Protein AF-A0A934QLQ5-F1 (afdb_monomer_lite)

Structure (mmCIF, N/CA/C/O backbone):
data_AF-A0A934QLQ5-F1
#
_entry.id   AF-A0A934QLQ5-F1
#
loop_
_atom_site.group_PDB
_atom_site.id
_atom_site.type_symbol
_atom_site.label_atom_id
_atom_site.label_alt_id
_atom_site.label_comp_id
_atom_site.label_asym_id
_atom_site.label_entity_id
_atom_site.label_seq_id
_atom_site.pdbx_PDB_ins_code
_atom_site.Cartn_x
_atom_site.Cartn_y
_atom_site.Cartn_z
_atom_site.occupancy
_atom_site.B_iso_or_equiv
_atom_site.auth_seq_id
_atom_site.auth_comp_id
_atom_site.auth_asym_id
_atom_site.auth_atom_id
_atom_site.pdbx_PDB_model_num
ATOM 1 N N . MET A 1 1 ? -26.411 13.928 -5.331 1.00 53.25 1 MET A N 1
ATOM 2 C CA . MET A 1 1 ? -26.723 13.367 -3.994 1.00 53.25 1 MET A CA 1
ATOM 3 C C . MET A 1 1 ? -26.933 11.854 -4.027 1.00 53.25 1 MET A C 1
ATOM 5 O O . MET A 1 1 ? -26.677 11.226 -3.012 1.00 53.25 1 MET A O 1
ATOM 9 N N . GLU A 1 2 ? -27.321 11.273 -5.168 1.00 56.09 2 GLU A N 1
ATOM 10 C CA . GLU A 1 2 ? -27.508 9.820 -5.348 1.00 56.09 2 GLU A CA 1
ATOM 11 C C . GLU A 1 2 ? -26.183 9.031 -5.354 1.00 56.09 2 GLU A C 1
ATOM 13 O O . GLU A 1 2 ? -25.994 8.157 -4.521 1.00 56.09 2 GLU A O 1
ATOM 18 N N . SER A 1 3 ? -25.191 9.464 -6.140 1.00 55.72 3 SER A N 1
ATOM 19 C CA . SER A 1 3 ? -23.868 8.807 -6.230 1.00 55.72 3 SER A CA 1
ATOM 20 C C . SER A 1 3 ? -23.098 8.711 -4.897 1.00 55.72 3 SER A C 1
ATOM 22 O O . SER A 1 3 ? -22.370 7.756 -4.661 1.00 55.72 3 SER A O 1
ATOM 24 N N . VAL A 1 4 ? -23.304 9.653 -3.971 1.00 57.94 4 VAL A N 1
ATOM 25 C CA . VAL A 1 4 ? -22.665 9.628 -2.639 1.00 57.94 4 VAL A CA 1
ATOM 26 C C . VAL A 1 4 ? -23.333 8.613 -1.694 1.00 57.94 4 VAL A C 1
ATOM 28 O O . VAL A 1 4 ? -22.727 8.192 -0.704 1.00 57.94 4 VAL A O 1
ATOM 31 N N . LYS A 1 5 ? -24.586 8.237 -1.978 1.00 57.38 5 LYS A N 1
ATOM 32 C CA . LYS A 1 5 ? -25.332 7.201 -1.257 1.00 57.38 5 LYS A CA 1
ATOM 33 C C . LYS A 1 5 ? -24.843 5.811 -1.666 1.00 57.38 5 LYS A C 1
ATOM 35 O O . LYS A 1 5 ? -24.649 4.980 -0.786 1.00 57.38 5 LYS A O 1
ATOM 40 N N . ASP A 1 6 ? -24.534 5.616 -2.946 1.00 64.31 6 ASP A N 1
ATOM 41 C CA . ASP A 1 6 ? -24.035 4.339 -3.473 1.00 64.31 6 ASP A CA 1
ATOM 42 C C . ASP A 1 6 ? -22.633 3.994 -2.946 1.00 64.31 6 ASP A C 1
ATOM 44 O O . ASP A 1 6 ? -22.397 2.869 -2.504 1.00 64.31 6 ASP A O 1
ATOM 48 N N . SER A 1 7 ? -21.713 4.965 -2.869 1.00 62.81 7 SER A N 1
ATOM 49 C CA . SER A 1 7 ? -20.370 4.716 -2.314 1.00 62.81 7 SER A CA 1
ATOM 50 C C . SER A 1 7 ? -20.385 4.411 -0.809 1.00 62.81 7 SER A C 1
ATOM 52 O O . SER A 1 7 ? -19.513 3.697 -0.318 1.00 62.81 7 SER A O 1
ATOM 54 N N . ARG A 1 8 ? -21.366 4.936 -0.056 1.00 64.25 8 ARG A N 1
ATOM 55 C CA . ARG A 1 8 ? -21.564 4.584 1.365 1.00 64.25 8 ARG A CA 1
ATOM 56 C C . ARG A 1 8 ? -22.219 3.214 1.525 1.00 64.25 8 ARG A C 1
ATOM 58 O O . ARG A 1 8 ? -21.796 2.445 2.383 1.00 64.25 8 ARG A O 1
ATOM 65 N N . ALA A 1 9 ? -23.170 2.888 0.648 1.00 67.44 9 ALA A N 1
ATOM 66 C CA . ALA A 1 9 ? -23.849 1.599 0.641 1.00 67.44 9 ALA A CA 1
ATOM 67 C C . ALA A 1 9 ? -22.872 0.424 0.490 1.00 67.44 9 ALA A C 1
ATOM 69 O O . ALA A 1 9 ? -23.097 -0.619 1.086 1.00 67.44 9 ALA A O 1
ATOM 70 N N . ALA A 1 10 ? -21.759 0.589 -0.232 1.00 72.88 10 ALA A N 1
ATOM 71 C CA . ALA A 1 10 ? -20.756 -0.468 -0.375 1.00 72.88 10 ALA A CA 1
ATOM 72 C C . ALA A 1 10 ? -20.091 -0.869 0.959 1.00 72.88 10 ALA A C 1
ATOM 74 O O . ALA A 1 10 ? -19.896 -2.057 1.216 1.00 72.88 10 ALA A O 1
ATOM 75 N N . GLY A 1 11 ? -19.753 0.106 1.811 1.00 76.12 11 GLY A N 1
ATOM 76 C CA . GLY A 1 11 ? -19.180 -0.162 3.134 1.00 76.12 11 GLY A CA 1
ATOM 77 C C . GLY A 1 11 ? -20.212 -0.764 4.083 1.00 76.12 11 GLY A C 1
ATOM 78 O O . GLY A 1 11 ? -19.934 -1.755 4.757 1.00 76.12 11 GLY A O 1
ATOM 79 N N . ASP A 1 12 ? -21.424 -0.210 4.068 1.00 83.44 12 ASP A N 1
ATOM 80 C CA . ASP A 1 12 ? -22.523 -0.659 4.922 1.00 83.44 12 ASP A CA 1
ATOM 81 C C . ASP A 1 12 ? -23.022 -2.061 4.532 1.00 83.44 12 ASP A C 1
ATOM 83 O O . ASP A 1 12 ? -23.341 -2.855 5.412 1.00 83.44 12 ASP A O 1
ATOM 87 N N . ALA A 1 13 ? -22.991 -2.426 3.245 1.00 86.00 13 ALA A N 1
ATOM 88 C CA . ALA A 1 13 ? -23.446 -3.726 2.745 1.00 86.00 13 ALA A CA 1
ATOM 89 C C . ALA A 1 13 ? -22.656 -4.911 3.321 1.00 86.00 13 ALA A C 1
ATOM 91 O O . ALA A 1 13 ? -23.224 -5.977 3.567 1.00 86.00 13 ALA A O 1
ATOM 92 N N . ILE A 1 14 ? -21.351 -4.750 3.566 1.00 85.81 14 ILE A N 1
ATOM 93 C CA . ILE A 1 14 ? -20.538 -5.797 4.204 1.00 85.81 14 ILE A CA 1
ATOM 94 C C . ILE A 1 14 ? -21.003 -5.996 5.649 1.00 85.81 14 ILE A C 1
ATOM 96 O O . ILE A 1 14 ? -21.222 -7.121 6.086 1.00 85.81 14 ILE A O 1
ATOM 100 N N . PHE A 1 15 ? -21.223 -4.915 6.393 1.00 86.88 15 PHE A N 1
ATOM 101 C CA . PHE A 1 15 ? -21.682 -5.023 7.778 1.00 86.88 15 PHE A CA 1
ATOM 102 C C . PHE A 1 15 ? -23.146 -5.475 7.882 1.00 86.88 15 PHE A C 1
ATOM 104 O O . PHE A 1 15 ? -23.488 -6.218 8.799 1.00 86.88 15 PHE A O 1
ATOM 111 N N . GLU A 1 16 ? -23.991 -5.116 6.918 1.00 87.31 16 GLU A N 1
ATOM 112 C CA . GLU A 1 16 ? -25.375 -5.583 6.812 1.00 87.31 16 GLU A CA 1
ATOM 113 C C . GLU A 1 16 ? -25.440 -7.088 6.520 1.00 87.31 16 GLU A C 1
ATOM 115 O O . GLU A 1 16 ? -26.163 -7.826 7.191 1.00 87.31 16 GLU A O 1
ATOM 120 N N . THR A 1 17 ? -24.621 -7.577 5.584 1.00 86.50 17 THR A N 1
ATOM 121 C CA . THR A 1 17 ? -24.530 -9.015 5.283 1.00 86.50 17 THR A CA 1
ATOM 122 C C . THR A 1 17 ? -23.947 -9.816 6.444 1.00 86.50 17 THR A C 1
ATOM 124 O O . THR A 1 17 ? -24.462 -10.890 6.755 1.00 86.50 17 THR A O 1
ATOM 127 N N . LEU A 1 18 ? -22.938 -9.296 7.151 1.00 84.00 18 LEU A N 1
ATOM 128 C CA . LEU A 1 18 ? -22.442 -9.908 8.392 1.00 84.00 18 LEU A CA 1
ATOM 129 C C . LEU A 1 18 ? -23.499 -9.890 9.510 1.00 84.00 18 LEU A C 1
ATOM 131 O O . LEU A 1 18 ? -23.539 -10.811 10.329 1.00 84.00 18 LEU A O 1
ATOM 135 N N . GLY A 1 19 ? -24.376 -8.883 9.511 1.00 82.38 19 GLY A N 1
ATOM 136 C CA . GLY A 1 19 ? -25.532 -8.750 10.398 1.00 82.38 19 GLY A CA 1
ATOM 137 C C . GLY A 1 19 ? -26.556 -9.881 10.277 1.00 82.38 19 GLY A C 1
ATOM 138 O O . GLY A 1 19 ? -27.229 -10.200 11.255 1.00 82.38 19 GLY A O 1
ATOM 139 N N . ALA A 1 20 ? -26.640 -10.529 9.112 1.00 83.69 20 ALA A N 1
ATOM 140 C CA . ALA A 1 20 ? -27.566 -11.634 8.861 1.00 83.69 20 ALA A CA 1
ATOM 141 C C . ALA A 1 20 ? -27.141 -12.970 9.508 1.00 83.69 20 ALA A C 1
ATOM 143 O O . ALA A 1 20 ? -27.926 -13.920 9.519 1.00 83.69 20 ALA A O 1
ATOM 144 N N . PHE A 1 21 ? -25.924 -13.068 10.058 1.00 84.38 21 PHE A N 1
ATOM 145 C CA . PHE A 1 21 ? -25.409 -14.293 10.675 1.00 84.38 21 PHE A CA 1
ATOM 146 C C . PHE A 1 21 ? -25.585 -14.313 12.206 1.00 84.38 21 PHE A C 1
ATOM 148 O O . PHE A 1 21 ? -25.390 -13.295 12.880 1.00 84.38 21 PHE A O 1
ATOM 155 N N . PRO A 1 22 ? -25.880 -15.486 12.807 1.00 73.06 22 PRO A N 1
ATOM 156 C CA . PRO A 1 22 ? -25.841 -15.642 14.256 1.00 73.06 22 PRO A CA 1
ATOM 157 C C . PRO A 1 22 ? -24.388 -15.438 14.709 1.00 73.06 22 PRO A C 1
ATOM 159 O O . PRO A 1 22 ? -23.514 -16.164 14.249 1.00 73.06 22 PRO A O 1
ATOM 162 N N . LEU A 1 23 ? -24.136 -14.460 15.594 1.00 82.19 23 LEU A N 1
ATOM 163 C CA . LEU A 1 23 ? -22.815 -13.915 16.000 1.00 82.19 23 LEU A CA 1
ATOM 164 C C . LEU A 1 23 ? -22.312 -12.663 15.242 1.00 82.19 23 LEU A C 1
ATOM 166 O O . LEU A 1 23 ? -21.130 -12.332 15.345 1.00 82.19 23 LEU A O 1
ATOM 170 N N . ALA A 1 24 ? -23.197 -11.905 14.586 1.00 80.38 24 ALA A N 1
ATOM 171 C CA . ALA A 1 24 ? -22.896 -10.647 13.880 1.00 80.38 24 ALA A CA 1
ATOM 172 C C . ALA A 1 24 ? -21.922 -9.671 14.586 1.00 80.38 24 ALA A C 1
ATOM 174 O O . ALA A 1 24 ? -21.069 -9.063 13.941 1.00 80.38 24 ALA A O 1
ATOM 175 N N . SER A 1 25 ? -22.019 -9.509 15.912 1.00 82.25 25 SER A N 1
ATOM 176 C CA . SER A 1 25 ? -21.130 -8.604 16.667 1.00 82.25 25 SER A CA 1
ATOM 177 C C . SER A 1 25 ? -19.674 -9.094 16.687 1.00 82.25 25 SER A C 1
ATOM 179 O O . SER A 1 25 ? -18.741 -8.321 16.469 1.00 82.25 25 SER A O 1
ATOM 181 N N . VAL A 1 26 ? -19.471 -10.404 16.870 1.00 89.19 26 VAL A N 1
ATOM 182 C CA . VAL A 1 26 ? -18.133 -11.013 16.892 1.00 89.19 26 VAL A CA 1
ATOM 183 C C . VAL A 1 26 ? -17.527 -11.005 15.493 1.00 89.19 26 VAL A C 1
ATOM 185 O O . VAL A 1 26 ? -16.369 -10.630 15.328 1.00 89.19 26 VAL A O 1
ATOM 188 N N . THR A 1 27 ? -18.305 -11.367 14.471 1.00 89.06 27 THR A N 1
ATOM 189 C CA . THR A 1 27 ? -17.825 -11.378 13.083 1.00 89.06 27 THR A CA 1
ATOM 190 C C . THR A 1 27 ? -17.502 -9.972 12.579 1.00 89.06 27 THR A C 1
ATOM 192 O O . THR A 1 27 ? -16.482 -9.804 11.917 1.00 89.06 27 THR A O 1
ATOM 195 N N . SER A 1 28 ? -18.285 -8.951 12.947 1.00 89.25 28 SER A N 1
ATOM 196 C CA . SER A 1 28 ? -17.989 -7.549 12.604 1.00 89.25 28 SER A CA 1
ATOM 197 C C . SER A 1 28 ? -16.701 -7.059 13.263 1.00 89.25 28 SER A C 1
ATOM 199 O O . SER A 1 28 ? -15.880 -6.416 12.611 1.00 89.25 28 SER A O 1
ATOM 201 N N . PHE A 1 29 ? -16.479 -7.405 14.535 1.00 90.50 29 PHE A N 1
ATOM 202 C CA . PHE A 1 29 ? -15.229 -7.080 15.223 1.00 90.50 29 PHE A CA 1
ATOM 203 C C . PHE A 1 29 ? -14.024 -7.733 14.536 1.00 90.50 29 PHE A C 1
ATOM 205 O O . PHE A 1 29 ? -13.033 -7.064 14.245 1.00 90.50 29 PHE A O 1
ATOM 212 N N . VAL A 1 30 ? -14.128 -9.024 14.208 1.00 92.88 30 VAL A N 1
ATOM 213 C CA . VAL A 1 30 ? -13.081 -9.747 13.475 1.00 92.88 30 VAL A CA 1
ATOM 214 C C . VAL A 1 30 ? -12.848 -9.132 12.093 1.00 92.88 30 VAL A C 1
ATOM 216 O O . VAL A 1 30 ? -11.697 -8.957 11.704 1.00 92.88 30 VAL A O 1
ATOM 219 N N . ALA A 1 31 ? -13.900 -8.744 11.369 1.00 91.56 31 ALA A N 1
ATOM 220 C CA . ALA A 1 31 ? -13.780 -8.102 10.061 1.00 91.56 31 ALA A CA 1
ATOM 221 C C . ALA A 1 31 ? -13.003 -6.779 10.134 1.00 91.56 31 ALA A C 1
ATOM 223 O O . ALA A 1 31 ? -12.107 -6.562 9.322 1.00 91.56 31 ALA A O 1
ATOM 224 N N . ILE A 1 32 ? -13.272 -5.933 11.134 1.00 92.56 32 ILE A N 1
ATOM 225 C CA . ILE A 1 32 ? -12.518 -4.686 11.349 1.00 92.56 32 ILE A CA 1
ATOM 226 C C . ILE A 1 32 ? -11.032 -4.987 11.586 1.00 92.56 32 ILE A C 1
ATOM 228 O O . ILE A 1 32 ? -10.171 -4.347 10.982 1.00 92.56 32 ILE A O 1
ATOM 232 N N . VAL A 1 33 ? -10.722 -5.985 12.421 1.00 95.75 33 VAL A N 1
ATOM 233 C CA . VAL A 1 33 ? -9.335 -6.408 12.679 1.00 95.75 33 VAL A CA 1
ATOM 234 C C . VAL A 1 33 ? -8.667 -6.918 11.399 1.00 95.75 33 VAL A C 1
ATOM 236 O O . VAL A 1 33 ? -7.536 -6.536 11.110 1.00 95.75 33 VAL A O 1
ATOM 239 N N . LEU A 1 34 ? -9.357 -7.733 10.598 1.00 94.38 34 LEU A N 1
ATOM 240 C CA . LEU A 1 34 ? -8.827 -8.253 9.335 1.00 94.38 34 LEU A CA 1
ATOM 241 C C . LEU A 1 34 ? -8.566 -7.144 8.313 1.00 94.38 34 LEU A C 1
ATOM 243 O O . LEU A 1 34 ? -7.509 -7.146 7.686 1.00 94.38 34 LEU A O 1
ATOM 247 N N . VAL A 1 35 ? -9.478 -6.178 8.175 1.00 93.44 35 VAL A N 1
ATOM 248 C CA . VAL A 1 35 ? -9.287 -5.010 7.300 1.00 93.44 35 VAL A CA 1
ATOM 249 C C . VAL A 1 35 ? -8.079 -4.193 7.757 1.00 93.44 35 VAL A C 1
ATOM 251 O O . VAL A 1 35 ? -7.254 -3.813 6.927 1.00 93.44 35 VAL A O 1
ATOM 254 N N . ALA A 1 36 ? -7.921 -3.975 9.066 1.00 95.56 36 ALA A N 1
ATOM 255 C CA . ALA A 1 36 ? -6.766 -3.269 9.611 1.00 95.56 36 ALA A CA 1
ATOM 256 C C . ALA A 1 36 ? -5.447 -4.008 9.323 1.00 95.56 36 ALA A C 1
ATOM 258 O O . ALA A 1 36 ? -4.491 -3.394 8.857 1.00 95.56 36 ALA A O 1
ATOM 259 N N . LEU A 1 37 ? -5.393 -5.325 9.543 1.00 96.12 37 LEU A N 1
ATOM 260 C CA . LEU A 1 37 ? -4.194 -6.132 9.285 1.00 96.12 37 LEU A CA 1
ATOM 261 C C . LEU A 1 37 ? -3.844 -6.204 7.795 1.00 96.12 37 LEU A C 1
ATOM 263 O O . LEU A 1 37 ? -2.675 -6.064 7.434 1.00 96.12 37 LEU A O 1
ATOM 267 N N . PHE A 1 38 ? -4.845 -6.377 6.930 1.00 94.50 38 PHE A N 1
ATOM 268 C CA . PHE A 1 38 ? -4.661 -6.357 5.481 1.00 94.50 38 PHE A CA 1
ATOM 269 C C . PHE A 1 38 ? -4.116 -5.005 5.012 1.00 94.50 38 PHE A C 1
ATOM 271 O O . PHE A 1 38 ? -3.195 -4.955 4.198 1.00 94.50 38 PHE A O 1
ATOM 278 N N . PHE A 1 39 ? -4.628 -3.912 5.581 1.00 93.19 39 PHE A N 1
ATOM 279 C CA . PHE A 1 39 ? -4.138 -2.574 5.284 1.00 93.19 39 PHE A CA 1
ATOM 280 C C . PHE A 1 39 ? -2.688 -2.368 5.740 1.00 93.19 39 PHE A C 1
ATOM 282 O O . PHE A 1 39 ? -1.886 -1.866 4.959 1.00 93.19 39 PHE A O 1
ATOM 289 N N . ILE A 1 40 ? -2.323 -2.790 6.957 1.00 93.50 40 ILE A N 1
ATOM 290 C CA . ILE A 1 40 ? -0.954 -2.652 7.490 1.00 93.50 40 ILE A CA 1
ATOM 291 C C . ILE A 1 40 ? 0.039 -3.449 6.637 1.00 93.50 40 ILE A C 1
ATOM 293 O O . ILE A 1 40 ? 0.988 -2.880 6.104 1.00 93.50 40 ILE A O 1
ATOM 297 N N . SER A 1 41 ? -0.221 -4.742 6.423 1.00 95.44 41 SER A N 1
ATOM 298 C CA . SER A 1 41 ? 0.673 -5.589 5.625 1.00 95.44 41 SER A CA 1
ATOM 299 C C . SER A 1 41 ? 0.754 -5.137 4.163 1.00 95.44 41 SER A C 1
ATOM 301 O O . SER A 1 41 ? 1.814 -5.256 3.545 1.00 95.44 41 SER A O 1
ATOM 303 N N . GLY A 1 42 ? -0.344 -4.620 3.600 1.00 94.69 42 GLY A N 1
ATOM 304 C CA . GLY A 1 42 ? -0.363 -4.046 2.255 1.00 94.69 42 GLY A CA 1
ATOM 305 C C . GLY A 1 42 ? 0.435 -2.743 2.162 1.00 94.69 42 GLY A C 1
ATOM 306 O O . GLY A 1 42 ? 1.189 -2.547 1.208 1.00 94.69 42 GLY A O 1
ATOM 307 N N . ALA A 1 43 ? 0.325 -1.872 3.169 1.00 93.00 43 ALA A N 1
ATOM 308 C CA . ALA A 1 43 ? 1.081 -0.625 3.250 1.00 93.00 43 ALA A CA 1
ATOM 309 C C . ALA A 1 43 ? 2.592 -0.869 3.400 1.00 93.00 43 ALA A C 1
ATOM 311 O O . ALA A 1 43 ? 3.388 -0.163 2.770 1.00 93.00 43 ALA A O 1
ATOM 312 N N . ASP A 1 44 ? 2.986 -1.892 4.163 1.00 92.75 44 ASP A N 1
ATOM 313 C CA . ASP A 1 44 ? 4.384 -2.302 4.318 1.00 92.75 44 ASP A CA 1
ATOM 314 C C . ASP A 1 44 ? 4.980 -2.769 2.980 1.00 92.75 44 ASP A C 1
ATOM 316 O O . ASP A 1 44 ? 6.046 -2.296 2.570 1.00 92.75 44 ASP A O 1
ATOM 320 N N . ALA A 1 45 ? 4.261 -3.625 2.243 1.00 93.56 45 ALA A N 1
ATOM 321 C CA . ALA A 1 45 ? 4.686 -4.097 0.924 1.00 93.56 45 ALA A CA 1
ATOM 322 C C . ALA A 1 45 ? 4.774 -2.956 -0.106 1.00 93.56 45 ALA A C 1
ATOM 324 O O . ALA A 1 45 ? 5.745 -2.876 -0.862 1.00 93.56 45 ALA A O 1
ATOM 325 N N . ASN A 1 46 ? 3.802 -2.037 -0.102 1.00 91.38 46 ASN A N 1
ATOM 326 C CA . ASN A 1 46 ? 3.798 -0.874 -0.990 1.00 91.38 46 ASN A CA 1
ATOM 327 C C . ASN A 1 46 ? 4.996 0.051 -0.725 1.00 91.38 46 ASN A C 1
ATOM 329 O O . ASN A 1 46 ? 5.720 0.431 -1.645 1.00 91.38 46 ASN A O 1
ATOM 333 N N . THR A 1 47 ? 5.247 0.375 0.543 1.00 92.50 47 THR A N 1
ATOM 334 C CA . THR A 1 47 ? 6.353 1.260 0.936 1.00 92.50 47 THR A CA 1
ATOM 335 C C . THR A 1 47 ? 7.705 0.654 0.574 1.00 92.50 47 THR A C 1
ATOM 337 O O . THR A 1 47 ? 8.606 1.357 0.106 1.00 92.50 47 THR A O 1
ATOM 340 N N . TYR A 1 48 ? 7.853 -0.657 0.753 1.00 91.31 48 TYR A N 1
ATOM 341 C CA . TYR A 1 48 ? 9.075 -1.366 0.408 1.00 91.31 48 TYR A CA 1
ATOM 342 C C . TYR A 1 48 ? 9.326 -1.386 -1.106 1.00 91.31 48 TYR A C 1
ATOM 344 O O . TYR A 1 48 ? 10.430 -1.046 -1.534 1.00 91.31 48 TYR A O 1
ATOM 352 N N . ALA A 1 49 ? 8.299 -1.669 -1.916 1.00 90.75 49 ALA A N 1
ATOM 353 C CA . ALA A 1 49 ? 8.396 -1.622 -3.375 1.00 90.75 49 ALA A CA 1
ATOM 354 C C . ALA A 1 49 ? 8.819 -0.229 -3.880 1.00 90.75 49 ALA A C 1
ATOM 356 O O . ALA A 1 49 ? 9.768 -0.112 -4.655 1.00 90.75 49 ALA A O 1
ATOM 357 N N . LEU A 1 50 ? 8.188 0.840 -3.379 1.00 90.62 50 LEU A N 1
ATOM 358 C CA . LEU A 1 50 ? 8.556 2.222 -3.719 1.00 90.62 50 LEU A CA 1
ATOM 359 C C . LEU A 1 50 ? 9.994 2.556 -3.298 1.00 90.62 50 LEU A C 1
ATOM 361 O O . LEU A 1 50 ? 10.738 3.199 -4.040 1.00 90.62 50 LEU A O 1
ATOM 365 N N . SER A 1 51 ? 10.414 2.076 -2.128 1.00 90.19 51 SER A N 1
ATOM 366 C CA . SER A 1 51 ? 11.765 2.311 -1.616 1.00 90.19 51 SER A CA 1
ATOM 367 C C . SER A 1 51 ? 12.840 1.626 -2.459 1.00 90.19 51 SER A C 1
ATOM 369 O O . SER A 1 51 ? 13.906 2.207 -2.666 1.00 90.19 51 SER A O 1
ATOM 371 N N . MET A 1 52 ? 12.566 0.423 -2.966 1.00 90.06 52 MET A N 1
ATOM 372 C CA . MET A 1 52 ? 13.456 -0.298 -3.881 1.00 90.06 52 MET A CA 1
ATOM 373 C C . MET A 1 52 ? 13.578 0.413 -5.227 1.00 90.06 52 MET A C 1
ATOM 375 O O . MET A 1 52 ? 14.692 0.622 -5.705 1.00 90.06 52 MET A O 1
ATOM 379 N N . LEU A 1 53 ? 12.450 0.839 -5.804 1.00 89.12 53 LEU A N 1
ATOM 380 C CA . LEU A 1 53 ? 12.426 1.579 -7.070 1.00 89.12 53 LEU A CA 1
ATOM 381 C C . LEU A 1 53 ? 13.198 2.902 -6.973 1.00 89.12 53 LEU A C 1
ATOM 383 O O . LEU A 1 53 ? 13.893 3.279 -7.908 1.00 89.12 53 LEU A O 1
ATOM 387 N N . SER A 1 54 ? 13.126 3.581 -5.825 1.00 86.69 54 SER A N 1
ATOM 388 C CA . SER A 1 54 ? 13.847 4.835 -5.576 1.00 86.69 54 SER A CA 1
ATOM 389 C C . SER A 1 54 ? 15.330 4.654 -5.225 1.00 86.69 54 SER A C 1
ATOM 391 O O . SER A 1 54 ? 16.039 5.653 -5.107 1.00 86.69 54 SER A O 1
ATOM 393 N N . SER A 1 55 ? 15.792 3.422 -5.002 1.00 85.38 55 SER A N 1
ATOM 394 C CA . SER A 1 55 ? 17.154 3.118 -4.542 1.00 85.38 55 SER A CA 1
ATOM 395 C C . SER A 1 55 ? 17.935 2.274 -5.563 1.00 85.38 55 SER A C 1
ATOM 397 O O . SER A 1 55 ? 18.718 1.415 -5.167 1.00 85.38 55 SER A O 1
ATOM 399 N N . ASP A 1 56 ? 17.692 2.465 -6.865 1.00 79.38 56 ASP A N 1
ATOM 400 C CA . ASP A 1 56 ? 18.321 1.713 -7.971 1.00 79.38 56 ASP A CA 1
ATOM 401 C C . ASP A 1 56 ? 18.173 0.180 -7.864 1.00 79.38 56 ASP A C 1
ATOM 403 O O . ASP A 1 56 ? 19.022 -0.586 -8.319 1.00 79.38 56 ASP A O 1
ATOM 407 N N . GLY A 1 57 ? 17.089 -0.300 -7.248 1.00 73.00 57 GLY A N 1
ATOM 408 C CA . GLY A 1 57 ? 16.811 -1.733 -7.133 1.00 73.00 57 GLY A CA 1
ATOM 409 C C . GLY A 1 57 ? 17.604 -2.461 -6.043 1.00 73.00 57 GLY A C 1
ATOM 410 O O . GLY A 1 57 ? 17.626 -3.692 -6.034 1.00 73.00 57 GLY A O 1
ATOM 411 N N . VAL A 1 58 ? 18.234 -1.750 -5.097 1.00 78.69 58 VAL A N 1
ATOM 412 C CA . VAL A 1 58 ? 18.866 -2.411 -3.940 1.00 78.69 58 VAL A CA 1
ATOM 413 C C . VAL A 1 58 ? 17.830 -3.172 -3.109 1.00 78.69 58 VAL A C 1
ATOM 415 O O . VAL A 1 58 ? 16.799 -2.636 -2.700 1.00 78.69 58 VAL A O 1
ATOM 418 N N . THR A 1 59 ? 18.131 -4.436 -2.813 1.00 70.25 59 THR A N 1
ATOM 419 C CA . THR A 1 59 ? 17.242 -5.347 -2.073 1.00 70.25 59 THR A CA 1
ATOM 420 C C . THR A 1 59 ? 17.115 -5.000 -0.589 1.00 70.25 59 THR A C 1
ATOM 422 O O . THR A 1 59 ? 16.205 -5.465 0.092 1.00 70.25 59 THR A O 1
ATOM 425 N N . THR A 1 60 ? 17.991 -4.142 -0.065 1.00 74.56 60 THR A N 1
ATOM 426 C CA . THR A 1 60 ? 17.929 -3.627 1.309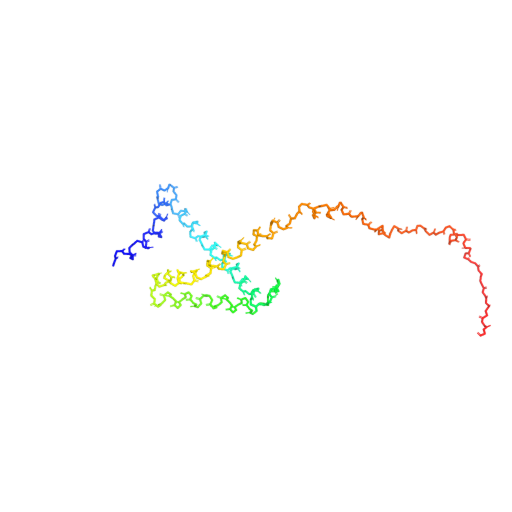 1.00 74.56 60 THR A CA 1
ATOM 427 C C . THR A 1 60 ? 17.909 -2.096 1.302 1.00 74.56 60 THR A C 1
ATOM 429 O O . THR A 1 60 ? 18.920 -1.447 1.589 1.00 74.56 60 THR A O 1
ATOM 432 N N . PRO A 1 61 ? 16.763 -1.475 0.953 1.00 74.88 61 PRO A N 1
ATOM 433 C CA . PRO A 1 61 ? 16.647 -0.025 0.973 1.00 74.88 61 PRO A CA 1
ATOM 434 C C . PRO A 1 61 ? 16.923 0.529 2.378 1.00 74.88 61 PRO A C 1
ATOM 436 O O . PRO A 1 61 ? 16.571 -0.060 3.404 1.00 74.88 61 PRO A O 1
ATOM 439 N N . ARG A 1 62 ? 17.587 1.688 2.435 1.00 79.44 62 ARG A N 1
ATOM 440 C CA . ARG A 1 62 ? 17.956 2.336 3.700 1.00 79.44 62 ARG A CA 1
ATOM 441 C C . ARG A 1 62 ? 16.694 2.785 4.445 1.00 79.44 62 ARG A C 1
ATOM 443 O O . ARG A 1 62 ? 15.844 3.447 3.860 1.00 79.44 62 ARG A O 1
ATOM 450 N N . ARG A 1 63 ? 16.629 2.532 5.761 1.00 82.25 63 ARG A N 1
ATOM 451 C CA . ARG A 1 63 ? 15.538 2.960 6.673 1.00 82.25 63 ARG A CA 1
ATOM 452 C C . ARG A 1 63 ? 14.951 4.367 6.417 1.00 82.25 63 ARG A C 1
ATOM 454 O O . ARG A 1 63 ? 13.728 4.468 6.415 1.00 82.25 63 ARG A O 1
ATOM 461 N N . PRO A 1 64 ? 15.737 5.440 6.179 1.00 84.75 64 PRO A N 1
ATOM 462 C CA . PRO A 1 64 ? 15.173 6.762 5.884 1.00 84.75 64 PRO A CA 1
ATOM 463 C C . PRO A 1 64 ? 14.302 6.807 4.621 1.00 84.75 64 PRO A C 1
ATOM 465 O O . PRO A 1 64 ? 13.312 7.527 4.610 1.00 84.75 64 PRO A O 1
ATOM 468 N N . VAL A 1 65 ? 14.623 6.025 3.587 1.00 86.25 65 VAL A N 1
ATOM 469 C CA . VAL A 1 65 ? 13.854 5.988 2.332 1.00 86.25 65 VAL A CA 1
ATOM 470 C C . VAL A 1 65 ? 12.465 5.394 2.577 1.00 86.25 65 VAL A C 1
ATOM 472 O O . VAL A 1 65 ? 11.475 5.962 2.126 1.00 86.25 65 VAL A O 1
ATOM 475 N N . LEU A 1 66 ? 12.378 4.330 3.386 1.00 87.19 66 LEU A N 1
ATOM 476 C CA . LEU A 1 66 ? 11.097 3.730 3.774 1.00 87.19 66 LEU A CA 1
ATOM 477 C C . LEU A 1 66 ? 10.220 4.723 4.543 1.00 87.19 66 LEU A C 1
ATOM 479 O O . LEU A 1 66 ? 9.032 4.848 4.261 1.00 87.19 66 LEU A O 1
ATOM 483 N N . ILE A 1 67 ? 10.805 5.456 5.496 1.00 89.12 67 ILE A N 1
ATOM 484 C CA . ILE A 1 67 ? 10.064 6.433 6.306 1.00 89.12 67 ILE A CA 1
ATOM 485 C C . ILE A 1 67 ? 9.545 7.575 5.428 1.00 89.12 67 ILE A C 1
ATOM 487 O O . ILE A 1 67 ? 8.386 7.959 5.562 1.00 89.12 67 ILE A O 1
ATOM 491 N N . VAL A 1 68 ? 10.368 8.095 4.511 1.00 92.38 68 VAL A N 1
ATOM 492 C CA . VAL A 1 68 ? 9.960 9.169 3.592 1.00 92.38 68 VAL A CA 1
ATOM 493 C C . VAL A 1 68 ? 8.772 8.734 2.736 1.00 92.38 68 VAL A C 1
ATOM 495 O O . VAL A 1 68 ? 7.773 9.449 2.691 1.00 92.38 68 VAL A O 1
ATOM 498 N N . TRP A 1 69 ? 8.833 7.555 2.111 1.00 90.38 69 TRP A N 1
ATOM 499 C CA . TRP A 1 69 ? 7.742 7.058 1.267 1.00 90.38 69 TRP A CA 1
ATOM 500 C C . TRP A 1 69 ? 6.473 6.720 2.057 1.00 90.38 69 TRP A C 1
ATOM 502 O O . TRP A 1 69 ? 5.370 7.037 1.602 1.00 90.38 69 TRP A O 1
ATOM 512 N N . GLY A 1 70 ? 6.610 6.145 3.255 1.00 90.94 70 GLY A N 1
ATOM 513 C CA . GLY A 1 70 ? 5.475 5.859 4.134 1.00 90.94 70 GLY A CA 1
ATOM 514 C C . GLY A 1 70 ? 4.762 7.135 4.593 1.00 90.94 70 GLY A C 1
ATOM 515 O O . GLY A 1 70 ? 3.542 7.251 4.463 1.00 90.94 70 GLY A O 1
ATOM 516 N N . VAL A 1 71 ? 5.521 8.135 5.059 1.00 92.94 71 VAL A N 1
ATOM 517 C CA . VAL A 1 71 ? 4.970 9.431 5.487 1.00 92.94 71 VAL A CA 1
ATOM 518 C C . VAL A 1 71 ? 4.340 10.170 4.313 1.00 92.94 71 VAL A C 1
ATOM 520 O O . VAL A 1 71 ? 3.232 10.680 4.455 1.00 92.94 71 VAL A O 1
ATOM 523 N N . LEU A 1 72 ? 4.994 10.197 3.149 1.00 93.69 72 LEU A N 1
ATOM 524 C CA . LEU A 1 72 ? 4.462 10.859 1.959 1.00 93.69 72 LEU A CA 1
ATOM 525 C C . LEU A 1 72 ? 3.104 10.270 1.558 1.00 93.69 72 LEU A C 1
ATOM 527 O O . LEU A 1 72 ? 2.151 11.017 1.359 1.00 93.69 72 LEU A O 1
ATOM 531 N N . THR A 1 73 ? 2.988 8.940 1.536 1.00 91.12 73 THR A N 1
ATOM 532 C CA . THR A 1 73 ? 1.734 8.244 1.205 1.00 91.12 73 THR A CA 1
ATOM 533 C C . THR A 1 73 ? 0.625 8.564 2.214 1.00 91.12 73 THR A C 1
ATOM 535 O O . THR A 1 73 ? -0.505 8.861 1.822 1.00 91.12 73 THR A O 1
ATOM 538 N N . GLY A 1 74 ? 0.941 8.569 3.515 1.00 91.38 74 GLY A N 1
ATOM 539 C CA . GLY A 1 74 ? -0.013 8.927 4.568 1.00 91.38 74 GLY A CA 1
ATOM 540 C C . GLY A 1 74 ? -0.477 10.385 4.486 1.00 91.38 74 GLY A C 1
ATOM 541 O O . GLY A 1 74 ? -1.672 10.663 4.582 1.00 91.38 74 GLY A O 1
ATOM 542 N N . VAL A 1 75 ? 0.448 11.318 4.244 1.00 94.69 75 VAL A N 1
ATOM 543 C CA . VAL A 1 75 ? 0.131 12.743 4.058 1.00 94.69 75 VAL A CA 1
ATOM 544 C C . VAL A 1 75 ? -0.762 12.936 2.837 1.00 94.69 75 VAL A C 1
ATOM 546 O O . VAL A 1 75 ? -1.775 13.626 2.933 1.00 94.69 75 VAL A O 1
ATOM 549 N N . THR A 1 76 ? -0.448 12.293 1.712 1.00 91.44 76 THR A N 1
ATOM 550 C CA . THR A 1 76 ? -1.277 12.346 0.503 1.00 91.44 76 THR A CA 1
ATOM 551 C C . THR A 1 76 ? -2.699 11.853 0.772 1.00 91.44 76 THR A C 1
ATOM 553 O O . THR A 1 76 ? -3.649 12.523 0.369 1.00 91.44 76 THR A O 1
ATOM 556 N N . ALA A 1 77 ? -2.869 10.751 1.511 1.00 90.25 77 ALA A N 1
ATOM 557 C CA . ALA A 1 77 ? -4.190 10.242 1.882 1.00 90.25 77 ALA A CA 1
ATOM 558 C C . ALA A 1 77 ? -4.996 11.251 2.720 1.00 90.25 77 ALA A C 1
ATOM 560 O O . ALA A 1 77 ? -6.163 11.507 2.419 1.00 90.25 77 ALA A O 1
ATOM 561 N N . VAL A 1 78 ? -4.372 11.874 3.727 1.00 92.44 78 VAL A N 1
ATOM 562 C CA . VAL A 1 78 ? -5.019 12.907 4.557 1.00 92.44 78 VAL A CA 1
ATOM 563 C C . VAL A 1 78 ? -5.409 14.124 3.718 1.00 92.44 78 VAL A C 1
ATOM 565 O O . VAL A 1 78 ? -6.533 14.609 3.824 1.00 92.44 78 VAL A O 1
ATOM 568 N N . VAL A 1 79 ? -4.513 14.603 2.853 1.00 92.38 79 VAL A N 1
ATOM 569 C CA . VAL A 1 79 ? -4.765 15.769 1.992 1.00 92.38 79 VAL A CA 1
ATOM 570 C C . VAL A 1 79 ? -5.921 15.508 1.025 1.00 92.38 79 VAL A C 1
ATOM 572 O O . VAL A 1 79 ? -6.806 16.351 0.901 1.00 92.38 79 VAL A O 1
ATOM 575 N N . LEU A 1 80 ? -5.962 14.338 0.383 1.00 88.56 80 LEU A N 1
ATOM 576 C CA . LEU A 1 80 ? -7.052 13.949 -0.522 1.00 88.56 80 LEU A CA 1
ATOM 577 C C . LEU A 1 80 ? -8.392 13.843 0.210 1.00 88.56 80 LEU A C 1
ATOM 579 O O . LEU A 1 80 ? -9.415 14.313 -0.296 1.00 88.56 80 LEU A O 1
ATOM 583 N N . LEU A 1 81 ? -8.380 13.283 1.422 1.00 89.19 81 LEU A N 1
ATOM 584 C CA . LEU A 1 81 ? -9.577 13.167 2.245 1.00 89.19 81 LEU A CA 1
ATOM 585 C C . LEU A 1 81 ? -10.131 14.547 2.632 1.00 89.19 81 LEU A C 1
ATOM 587 O O . LEU A 1 81 ? -11.342 14.753 2.576 1.00 89.19 81 LEU A O 1
ATOM 591 N N . LEU A 1 82 ? -9.257 15.501 2.966 1.00 91.19 82 LEU A N 1
ATOM 592 C CA . LEU A 1 82 ? -9.647 16.878 3.281 1.00 91.19 82 LEU A CA 1
ATOM 593 C C . LEU A 1 82 ? -10.092 17.675 2.045 1.00 91.19 82 LEU A C 1
ATOM 595 O O . LEU A 1 82 ? -10.968 18.528 2.163 1.00 91.19 82 LEU A O 1
ATOM 599 N N . ALA A 1 83 ? -9.513 17.411 0.871 1.00 87.69 83 ALA A N 1
ATOM 600 C CA . ALA A 1 83 ? -9.793 18.161 -0.354 1.00 87.69 83 ALA A CA 1
ATOM 601 C C . ALA A 1 83 ? -11.190 17.887 -0.932 1.00 87.69 83 ALA A C 1
ATOM 603 O O . ALA A 1 83 ? -11.834 18.797 -1.452 1.00 87.69 83 ALA A O 1
ATOM 604 N N . GLY A 1 84 ? -11.672 16.646 -0.857 1.00 81.81 84 GLY A N 1
ATOM 605 C CA . GLY A 1 84 ? -12.978 16.299 -1.427 1.00 81.81 84 GLY A CA 1
ATOM 606 C C . GLY A 1 84 ? -13.550 14.958 -0.977 1.00 81.81 84 GLY A C 1
ATOM 607 O O . GLY A 1 84 ? -14.451 14.425 -1.629 1.00 81.81 84 GLY A O 1
ATOM 608 N N . GLY A 1 85 ? -13.046 14.409 0.130 1.00 86.06 85 GLY A N 1
ATOM 609 C CA . GLY A 1 85 ? -13.533 13.161 0.707 1.00 86.06 85 GLY A CA 1
ATOM 610 C C . GLY A 1 85 ? -13.337 11.949 -0.207 1.00 86.06 85 GLY A C 1
ATOM 611 O O . GLY A 1 85 ? -12.399 11.876 -0.998 1.00 86.06 85 GLY A O 1
ATOM 612 N N . LEU A 1 86 ? -14.251 10.982 -0.097 1.00 84.56 86 LEU A N 1
ATOM 613 C CA . LEU A 1 86 ? -14.170 9.701 -0.808 1.00 84.56 86 LEU A CA 1
ATOM 614 C C . LEU A 1 86 ? -14.209 9.853 -2.337 1.00 84.56 86 LEU A C 1
ATOM 616 O O . LEU A 1 86 ? -13.468 9.173 -3.036 1.00 84.56 86 LEU A O 1
ATOM 620 N N . ASN A 1 87 ? -15.021 10.781 -2.849 1.00 85.38 87 ASN A N 1
ATOM 621 C CA . ASN A 1 87 ? -15.163 10.993 -4.291 1.00 85.38 87 ASN A CA 1
ATOM 622 C C . ASN A 1 87 ? -13.871 11.534 -4.928 1.00 85.38 87 ASN A C 1
ATOM 624 O O . ASN A 1 87 ? -13.501 11.142 -6.035 1.00 85.38 87 ASN A O 1
ATOM 628 N N . ALA A 1 88 ? -13.162 12.421 -4.219 1.00 87.06 88 ALA A N 1
ATOM 629 C CA . ALA A 1 88 ? -11.856 12.897 -4.665 1.00 87.06 88 ALA A CA 1
ATOM 630 C C . ALA A 1 88 ? -10.831 11.758 -4.683 1.00 87.06 88 ALA A C 1
ATOM 632 O O . ALA A 1 88 ? -10.119 11.602 -5.672 1.00 87.06 88 ALA A O 1
ATOM 633 N N . LEU A 1 89 ? -10.808 10.927 -3.635 1.00 88.12 89 LEU A N 1
ATOM 634 C CA . LEU A 1 89 ? -9.910 9.777 -3.556 1.00 88.12 89 LEU A CA 1
ATOM 635 C C . LEU A 1 89 ? -10.148 8.783 -4.706 1.00 88.12 89 LEU A C 1
ATOM 637 O O . LEU A 1 89 ? -9.195 8.388 -5.374 1.00 88.12 89 LEU A O 1
ATOM 641 N N . GLU A 1 90 ? -11.406 8.435 -4.983 1.00 89.94 90 GLU A N 1
ATOM 642 C CA . GLU A 1 90 ? -11.790 7.543 -6.084 1.00 89.94 90 GLU A CA 1
ATOM 643 C C . GLU A 1 90 ? -11.359 8.106 -7.446 1.00 89.94 90 GLU A C 1
ATOM 645 O O . GLU A 1 90 ? -10.676 7.435 -8.223 1.00 89.94 90 GLU A O 1
ATOM 650 N N . THR A 1 91 ? -11.678 9.376 -7.706 1.00 91.00 91 THR A N 1
ATOM 651 C CA . THR A 1 91 ? -11.355 10.030 -8.981 1.00 91.00 91 THR A CA 1
ATOM 652 C C . THR A 1 91 ? -9.844 10.110 -9.208 1.00 91.00 91 THR A C 1
ATOM 654 O O . THR A 1 91 ? -9.365 9.838 -10.311 1.00 91.00 91 THR A O 1
ATOM 657 N N . THR A 1 92 ? -9.064 10.448 -8.175 1.00 92.44 92 THR A N 1
ATOM 658 C CA . THR A 1 92 ? -7.599 10.503 -8.273 1.00 92.44 92 THR A CA 1
ATOM 659 C C . THR A 1 92 ? -7.010 9.135 -8.594 1.00 92.44 92 THR A C 1
ATOM 661 O O . THR A 1 92 ? -6.171 9.040 -9.486 1.00 92.44 92 THR A O 1
ATOM 664 N N . VAL A 1 93 ? -7.478 8.066 -7.943 1.00 91.56 93 VAL A N 1
ATOM 665 C CA . VAL A 1 93 ? -6.996 6.704 -8.220 1.00 91.56 93 VAL A CA 1
ATOM 666 C C . VAL A 1 93 ? -7.296 6.290 -9.662 1.00 91.56 93 VAL A C 1
ATOM 668 O O . VAL A 1 93 ? -6.420 5.728 -10.323 1.00 91.56 93 VAL A O 1
ATOM 671 N N . ILE A 1 94 ? -8.480 6.608 -10.194 1.00 93.38 94 ILE A N 1
ATOM 672 C CA . ILE A 1 94 ? -8.837 6.304 -11.591 1.00 93.38 94 ILE A CA 1
ATOM 673 C C . ILE A 1 94 ? -7.886 7.018 -12.561 1.00 93.38 94 ILE A C 1
ATOM 675 O O . ILE A 1 94 ? -7.313 6.388 -13.450 1.00 93.38 94 ILE A O 1
ATOM 679 N N . ILE A 1 95 ? -7.665 8.320 -12.368 1.00 95.44 95 ILE A N 1
ATOM 680 C CA . ILE A 1 95 ? -6.817 9.118 -13.266 1.00 95.44 95 ILE A CA 1
ATOM 681 C C . ILE A 1 95 ? -5.346 8.684 -13.171 1.00 95.44 95 ILE A C 1
ATOM 683 O O . ILE A 1 95 ? -4.671 8.584 -14.194 1.00 95.44 95 ILE A O 1
ATOM 687 N N . THR A 1 96 ? -4.842 8.392 -11.968 1.00 93.69 96 THR A N 1
ATOM 688 C CA . THR A 1 96 ? -3.449 7.966 -11.754 1.00 93.69 96 THR A CA 1
ATOM 689 C C . THR A 1 96 ? -3.185 6.536 -12.235 1.00 93.69 96 THR A C 1
ATOM 691 O O . THR A 1 96 ? -2.102 6.260 -12.750 1.00 93.69 96 THR A O 1
ATOM 694 N N . SER A 1 97 ? -4.151 5.621 -12.110 1.00 94.31 97 SER A N 1
ATOM 695 C CA . SER A 1 97 ? -3.983 4.223 -12.540 1.00 94.31 97 SER A CA 1
ATOM 696 C C . SER A 1 97 ? -4.049 4.044 -14.058 1.00 94.31 97 SER A C 1
ATOM 698 O O . SER A 1 97 ? -3.359 3.175 -14.591 1.00 94.31 97 SER A O 1
ATOM 700 N N . ALA A 1 98 ? -4.797 4.885 -14.776 1.00 95.50 98 ALA A N 1
ATOM 701 C CA . ALA A 1 98 ? -4.948 4.800 -16.230 1.00 95.50 98 ALA A CA 1
ATOM 702 C C . ALA A 1 98 ? -3.614 4.707 -17.016 1.00 95.50 98 ALA A C 1
ATOM 704 O O . ALA A 1 98 ? -3.456 3.763 -17.794 1.00 95.50 98 ALA A O 1
ATOM 705 N N . PRO A 1 99 ? -2.615 5.596 -16.825 1.00 95.19 99 PRO A N 1
ATOM 706 C CA . PRO A 1 99 ? -1.320 5.454 -17.498 1.00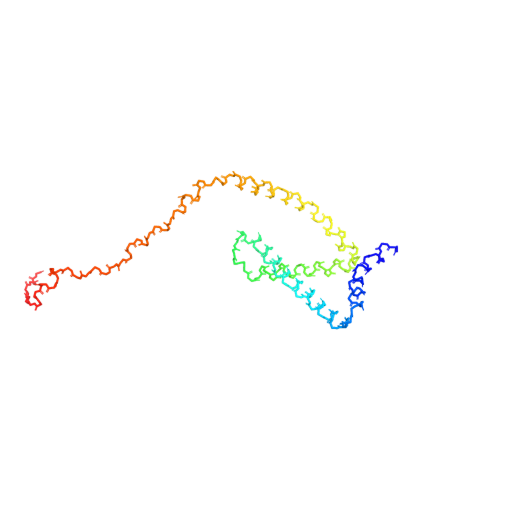 95.19 99 PRO A CA 1
ATOM 707 C C . PRO A 1 99 ? -0.508 4.253 -16.989 1.00 95.19 99 PRO A C 1
ATOM 709 O O . PRO A 1 99 ? 0.243 3.651 -17.756 1.00 95.19 99 PRO A O 1
ATOM 712 N N . PHE A 1 100 ? -0.666 3.864 -15.720 1.00 94.00 100 PHE A N 1
ATOM 713 C CA . PHE A 1 100 ? 0.037 2.714 -15.146 1.00 94.00 100 PHE A CA 1
ATOM 714 C C . PHE A 1 100 ? -0.412 1.389 -15.781 1.00 94.00 100 PHE A C 1
ATOM 716 O O . PHE A 1 100 ? 0.409 0.498 -15.989 1.00 94.00 100 PHE A O 1
ATOM 723 N N . VAL A 1 101 ? -1.679 1.275 -16.192 1.00 96.81 101 VAL A N 1
ATOM 724 C CA . VAL A 1 101 ? -2.184 0.106 -16.935 1.00 96.81 101 VAL A CA 1
ATOM 725 C C . VAL A 1 101 ? -1.417 -0.110 -18.243 1.00 96.81 101 VAL A C 1
ATOM 727 O O . VAL A 1 101 ? -1.113 -1.250 -18.584 1.00 96.81 101 VAL A O 1
ATOM 730 N N . ILE A 1 102 ? -1.035 0.958 -18.952 1.00 96.50 102 ILE A N 1
ATOM 731 C CA . ILE A 1 102 ? -0.223 0.841 -20.175 1.00 96.50 102 ILE A CA 1
ATOM 732 C C . ILE A 1 102 ? 1.130 0.192 -19.851 1.00 96.50 102 ILE A C 1
ATOM 734 O O . ILE A 1 102 ? 1.568 -0.711 -20.564 1.00 96.50 102 ILE A O 1
ATOM 738 N N . LEU A 1 103 ? 1.764 0.595 -18.744 1.00 95.75 103 LEU A N 1
ATOM 739 C CA . LEU A 1 103 ? 3.016 -0.010 -18.283 1.00 95.75 103 LEU A CA 1
ATOM 740 C C . LEU A 1 103 ? 2.836 -1.490 -17.925 1.00 95.75 103 LEU A C 1
ATOM 742 O O . LEU A 1 103 ? 3.682 -2.304 -18.290 1.00 95.75 103 LEU A O 1
ATOM 746 N N . LEU A 1 104 ? 1.724 -1.858 -17.282 1.00 96.00 104 LEU A N 1
ATOM 747 C CA . LEU A 1 104 ? 1.414 -3.257 -16.969 1.00 96.00 104 LEU A CA 1
ATOM 748 C C . LEU A 1 104 ? 1.231 -4.111 -18.231 1.00 96.00 104 LEU A C 1
ATOM 750 O O . LEU A 1 104 ? 1.705 -5.244 -18.269 1.00 96.00 104 LEU A O 1
ATOM 754 N N . VAL A 1 105 ? 0.605 -3.574 -19.284 1.00 97.19 105 VAL A N 1
ATOM 755 C CA . VAL A 1 105 ? 0.475 -4.273 -20.575 1.00 97.19 105 VAL A CA 1
ATOM 756 C C . VAL A 1 105 ? 1.846 -4.494 -21.215 1.00 97.19 105 VAL A C 1
ATOM 758 O O . VAL A 1 105 ? 2.142 -5.600 -21.664 1.00 97.19 105 VAL A O 1
ATOM 761 N N . LEU A 1 106 ? 2.713 -3.478 -21.225 1.00 96.94 106 LEU A N 1
ATOM 762 C CA . LEU A 1 106 ? 4.076 -3.610 -21.754 1.00 96.94 106 LEU A CA 1
ATOM 763 C C . LEU A 1 106 ? 4.911 -4.620 -20.958 1.00 96.94 106 LEU A C 1
ATOM 765 O O . LEU A 1 106 ? 5.658 -5.406 -21.550 1.00 96.94 106 LEU A O 1
ATOM 769 N N . LEU A 1 107 ? 4.758 -4.631 -19.632 1.00 95.94 107 LEU A N 1
ATOM 770 C CA . LEU A 1 107 ? 5.394 -5.608 -18.755 1.00 95.94 107 LEU A CA 1
ATOM 771 C C . LEU A 1 107 ? 4.898 -7.025 -19.063 1.00 95.94 107 LEU A C 1
ATOM 773 O O . LEU A 1 107 ? 5.717 -7.923 -19.220 1.00 95.94 107 LEU A O 1
ATOM 777 N N . ALA A 1 108 ? 3.588 -7.221 -19.231 1.00 96.38 108 ALA A N 1
ATOM 778 C CA . ALA A 1 108 ? 3.005 -8.518 -19.570 1.00 96.38 108 ALA A CA 1
ATOM 779 C C . ALA A 1 108 ? 3.493 -9.042 -20.930 1.00 96.38 108 ALA A C 1
ATOM 781 O O . ALA A 1 108 ? 3.827 -10.219 -21.049 1.00 96.38 108 ALA A O 1
ATOM 782 N N . VAL A 1 109 ? 3.594 -8.177 -21.946 1.00 96.56 109 VAL A N 1
ATOM 783 C CA . VAL A 1 109 ? 4.141 -8.547 -23.264 1.00 96.56 109 VAL A CA 1
ATOM 784 C C . VAL A 1 109 ? 5.624 -8.907 -23.165 1.00 96.56 109 VAL A C 1
ATOM 786 O O . VAL A 1 109 ? 6.056 -9.886 -23.771 1.00 96.56 109 VAL A O 1
ATOM 789 N N . SER A 1 110 ? 6.404 -8.144 -22.395 1.00 94.81 110 SER A N 1
ATOM 790 C CA . SER A 1 110 ? 7.832 -8.415 -22.189 1.00 94.81 110 SER A CA 1
ATOM 791 C C . SER A 1 110 ? 8.045 -9.728 -21.442 1.00 94.81 110 SER A C 1
ATOM 793 O O . SER A 1 110 ? 8.841 -10.546 -21.886 1.00 94.81 110 SER A O 1
ATOM 795 N N . PHE A 1 111 ? 7.270 -9.964 -20.383 1.00 94.19 111 PHE A N 1
ATOM 796 C CA . PHE A 1 111 ? 7.279 -11.209 -19.623 1.00 94.19 111 PHE A CA 1
ATOM 797 C C . PHE A 1 111 ? 6.866 -12.406 -20.48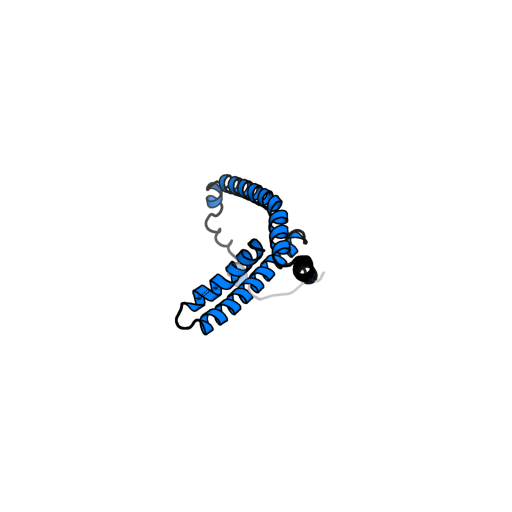7 1.00 94.19 111 PHE A C 1
ATOM 799 O O . PHE A 1 111 ? 7.539 -13.425 -20.478 1.00 94.19 111 PHE A O 1
ATOM 806 N N . TRP A 1 112 ? 5.820 -12.277 -21.308 1.00 94.56 112 TRP A N 1
ATOM 807 C CA . TRP A 1 112 ? 5.394 -13.333 -22.234 1.00 94.56 112 TRP A CA 1
ATOM 808 C C . TRP A 1 112 ? 6.438 -13.644 -23.311 1.00 94.56 112 TRP A C 1
ATOM 810 O O . TRP A 1 112 ? 6.580 -14.791 -23.733 1.00 94.56 112 TRP A O 1
ATOM 820 N N . LYS A 1 113 ? 7.154 -12.620 -23.786 1.00 91.69 113 LYS A N 1
ATOM 821 C CA . LYS A 1 113 ? 8.251 -12.787 -24.741 1.00 91.69 113 LYS A CA 1
ATOM 822 C C . LYS A 1 113 ? 9.439 -13.491 -24.090 1.00 91.69 113 LYS A C 1
ATOM 824 O O . LYS A 1 113 ? 9.972 -14.402 -24.710 1.00 91.69 113 LYS A O 1
ATOM 829 N N . GLU A 1 114 ? 9.810 -13.088 -22.875 1.00 90.75 114 GLU A N 1
ATOM 830 C CA . GLU A 1 114 ? 10.877 -13.727 -22.100 1.00 90.75 114 GLU A CA 1
ATOM 831 C C . GLU A 1 114 ? 10.536 -15.197 -21.847 1.00 90.75 114 GLU A C 1
ATOM 833 O O . GLU A 1 114 ? 11.299 -16.060 -22.254 1.00 90.75 114 GLU A O 1
ATOM 838 N N . LEU A 1 115 ? 9.313 -15.481 -21.380 1.00 89.81 115 LEU A N 1
ATOM 839 C CA . LEU A 1 115 ? 8.814 -16.836 -21.116 1.00 89.81 115 LEU A CA 1
ATOM 840 C C . LEU A 1 115 ? 8.812 -17.751 -22.352 1.00 89.81 115 LEU A C 1
ATOM 842 O O . LEU A 1 115 ? 8.877 -18.970 -22.235 1.00 89.81 115 LEU A O 1
ATOM 846 N N . ARG A 1 116 ? 8.713 -17.178 -23.556 1.00 86.81 116 ARG A N 1
ATOM 847 C CA . ARG A 1 116 ? 8.826 -17.918 -24.824 1.00 86.81 116 ARG A CA 1
ATOM 848 C C . ARG A 1 116 ? 10.257 -18.039 -25.335 1.00 86.81 116 ARG A C 1
ATOM 850 O O . ARG A 1 116 ? 10.497 -18.879 -26.195 1.00 86.81 116 ARG A O 1
ATOM 857 N N . ALA A 1 117 ? 11.153 -17.168 -24.885 1.00 83.56 117 ALA A N 1
ATOM 858 C CA . ALA A 1 117 ? 12.572 -17.210 -25.211 1.00 83.56 117 ALA A CA 1
ATOM 859 C C . ALA A 1 117 ? 13.332 -18.203 -24.316 1.00 83.56 117 ALA A C 1
ATOM 861 O O . ALA A 1 117 ? 14.394 -18.675 -24.717 1.00 83.56 117 ALA A O 1
ATOM 862 N N . GLU A 1 118 ? 12.781 -18.558 -23.149 1.00 76.19 118 GLU A N 1
ATOM 863 C CA . GLU A 1 118 ? 13.245 -19.684 -22.330 1.00 76.19 118 GLU A CA 1
ATOM 864 C C . GLU A 1 118 ? 12.913 -21.005 -23.047 1.00 76.19 118 GLU A C 1
ATOM 866 O O . GLU A 1 118 ? 11.857 -21.615 -22.867 1.00 76.19 118 GLU A O 1
ATOM 871 N N . ASP A 1 119 ? 13.822 -21.462 -23.904 1.00 67.56 119 ASP A N 1
ATOM 872 C CA . ASP A 1 119 ? 13.796 -22.837 -24.384 1.00 67.56 119 ASP A CA 1
ATOM 873 C C . ASP A 1 119 ? 14.040 -23.782 -23.193 1.00 67.56 119 ASP A C 1
ATOM 875 O O . ASP A 1 119 ? 14.968 -23.590 -22.402 1.00 67.56 119 ASP A O 1
ATOM 879 N N . LEU A 1 120 ? 13.294 -24.894 -23.127 1.00 62.38 120 LEU A N 1
ATOM 880 C CA . LEU A 1 120 ? 13.549 -26.031 -22.216 1.00 62.38 120 LEU A CA 1
ATOM 881 C C . LEU A 1 120 ? 15.015 -26.536 -22.243 1.00 62.38 120 LEU A C 1
ATOM 883 O O . LEU A 1 120 ? 15.414 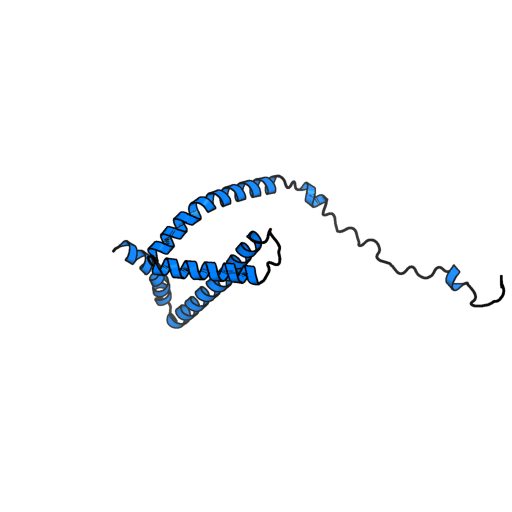-27.351 -21.411 1.00 62.38 120 LEU A O 1
ATOM 887 N N . HIS A 1 121 ? 15.815 -26.067 -23.201 1.00 55.47 121 HIS A N 1
ATOM 888 C CA . HIS A 1 121 ? 17.231 -26.339 -23.380 1.00 55.47 121 HIS A CA 1
ATOM 889 C C . HIS A 1 121 ? 18.127 -25.813 -22.234 1.00 55.47 121 HIS A C 1
ATOM 891 O O . HIS A 1 121 ? 19.222 -26.346 -22.042 1.00 55.47 121 HIS A O 1
ATOM 897 N N . ASP A 1 122 ? 17.689 -24.834 -21.431 1.00 59.50 122 ASP A N 1
ATOM 898 C CA . ASP A 1 122 ? 18.458 -24.364 -20.260 1.00 59.50 122 ASP A CA 1
ATOM 899 C C . ASP A 1 122 ? 18.240 -25.212 -18.992 1.00 59.50 122 ASP A C 1
ATOM 901 O O . ASP A 1 122 ? 19.131 -25.292 -18.142 1.00 59.50 122 ASP A O 1
ATOM 905 N N . LEU A 1 123 ? 17.146 -25.980 -18.903 1.00 65.50 123 LEU A N 1
ATOM 906 C CA . LEU A 1 123 ? 16.956 -26.977 -17.836 1.00 65.50 123 LEU A CA 1
ATOM 907 C C . LEU A 1 123 ? 17.953 -28.145 -17.948 1.00 65.50 123 LEU A C 1
ATOM 909 O O . LEU A 1 123 ? 18.266 -28.785 -16.949 1.00 65.50 123 LEU A O 1
ATOM 913 N N . ALA A 1 124 ? 18.509 -28.387 -19.142 1.00 61.22 124 ALA A N 1
ATOM 914 C CA . ALA A 1 124 ? 19.582 -29.360 -19.356 1.00 61.22 124 ALA A CA 1
ATOM 915 C C . ALA A 1 124 ? 20.960 -28.867 -18.864 1.00 61.22 124 ALA A C 1
ATOM 917 O O . ALA A 1 124 ? 21.863 -29.682 -18.667 1.00 61.22 124 ALA A O 1
ATOM 918 N N . ARG A 1 125 ? 21.141 -27.553 -18.645 1.00 59.91 125 ARG A N 1
ATOM 919 C CA . ARG A 1 125 ? 22.355 -26.989 -18.024 1.00 59.91 125 ARG A CA 1
ATOM 920 C C . ARG A 1 125 ? 22.294 -26.979 -16.503 1.00 59.91 125 ARG A C 1
ATOM 922 O O . ARG A 1 125 ? 23.341 -27.026 -15.863 1.00 59.91 125 ARG A O 1
ATOM 929 N N . VAL A 1 126 ? 21.093 -27.031 -15.928 1.00 65.75 126 VAL A N 1
ATOM 930 C CA . VAL A 1 126 ? 20.878 -27.454 -14.537 1.00 65.75 126 VAL A CA 1
ATOM 931 C C . VAL A 1 126 ? 20.942 -28.990 -14.479 1.00 65.75 126 VAL A C 1
ATOM 933 O O . VAL A 1 126 ? 20.027 -29.671 -14.025 1.00 65.7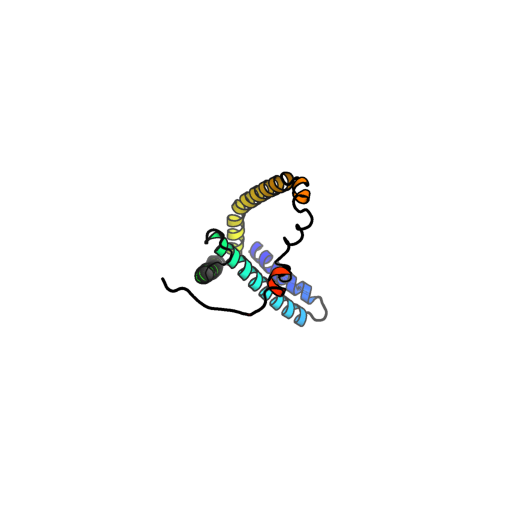5 126 VAL A O 1
ATOM 936 N N . GLY A 1 127 ? 22.035 -29.562 -14.997 1.00 65.75 127 GLY A N 1
ATOM 937 C CA . GLY A 1 127 ? 22.382 -30.957 -14.735 1.00 65.75 127 GLY A CA 1
ATOM 938 C C . GLY A 1 127 ? 22.568 -31.159 -13.226 1.00 65.75 127 GLY A C 1
ATOM 939 O O . GLY A 1 127 ? 22.829 -30.175 -12.525 1.00 65.75 127 GLY A O 1
ATOM 940 N N . PRO A 1 128 ? 22.418 -32.393 -12.699 1.00 69.19 128 PRO A N 1
ATOM 941 C CA . PRO A 1 128 ? 22.585 -32.659 -11.273 1.00 69.19 128 PRO A CA 1
ATOM 942 C C . PRO A 1 128 ? 23.873 -31.991 -10.815 1.00 69.19 128 PRO A C 1
ATOM 944 O O . PRO A 1 128 ? 24.908 -32.212 -11.448 1.00 69.19 128 PRO A O 1
ATOM 947 N N . ALA A 1 129 ? 23.756 -31.117 -9.804 1.00 68.19 129 ALA A N 1
ATOM 948 C CA . ALA A 1 129 ? 24.855 -30.329 -9.267 1.00 68.19 129 ALA A CA 1
ATOM 949 C C . ALA A 1 129 ? 26.113 -31.186 -9.307 1.00 68.19 129 ALA A C 1
ATOM 951 O O . ALA A 1 129 ? 26.108 -32.278 -8.728 1.00 68.19 129 ALA A O 1
ATOM 952 N N . ALA A 1 130 ? 27.121 -30.745 -10.070 1.00 65.81 130 ALA A N 1
ATOM 953 C CA . ALA A 1 130 ? 28.385 -31.456 -10.135 1.00 65.81 130 ALA A CA 1
ATOM 954 C C . ALA A 1 130 ? 28.743 -31.819 -8.689 1.00 65.81 130 ALA A C 1
ATOM 956 O O . ALA A 1 130 ? 28.685 -30.921 -7.836 1.00 65.81 130 ALA A O 1
ATOM 957 N N . PRO A 1 131 ? 28.971 -33.113 -8.382 1.00 70.25 131 PRO A N 1
ATOM 958 C CA . PRO A 1 131 ? 29.245 -33.527 -7.017 1.00 70.25 131 PRO A CA 1
ATOM 959 C C . PRO A 1 131 ? 30.324 -32.590 -6.488 1.00 70.25 131 PRO A C 1
ATOM 961 O O . PRO A 1 131 ? 31.232 -32.273 -7.269 1.00 70.25 131 PRO A O 1
ATOM 964 N N . PRO A 1 132 ? 30.178 -32.074 -5.251 1.00 69.50 132 PRO A N 1
ATOM 965 C CA . PRO A 1 132 ? 31.085 -31.069 -4.720 1.00 69.50 132 PRO A CA 1
ATOM 966 C C . PRO A 1 132 ? 32.495 -31.514 -5.071 1.00 69.50 132 PRO A C 1
ATOM 968 O O . PRO A 1 132 ? 32.871 -32.640 -4.728 1.00 69.50 132 PRO A O 1
ATOM 971 N N . ALA A 1 133 ? 33.195 -30.692 -5.868 1.00 66.25 133 ALA A N 1
ATOM 972 C CA . ALA A 1 133 ? 34.574 -30.960 -6.256 1.00 66.25 133 ALA A CA 1
ATOM 973 C C . ALA A 1 133 ? 35.270 -31.431 -4.986 1.00 66.25 133 ALA A C 1
ATOM 975 O O . ALA A 1 133 ? 35.105 -30.694 -4.013 1.00 66.25 133 ALA A O 1
ATOM 976 N N . PRO A 1 134 ? 35.881 -32.639 -4.957 1.00 65.94 134 PRO A N 1
ATOM 977 C CA . PRO A 1 134 ? 36.237 -33.330 -3.730 1.00 65.94 134 PRO A CA 1
ATOM 978 C C . PRO A 1 134 ? 36.830 -32.319 -2.772 1.00 65.94 134 PRO A C 1
ATOM 980 O O . PRO A 1 134 ? 37.961 -31.871 -2.957 1.00 65.94 134 PRO A O 1
ATOM 983 N N . ALA A 1 135 ? 36.001 -31.860 -1.834 1.00 62.09 135 ALA A N 1
ATOM 984 C CA . ALA A 1 135 ? 36.459 -30.981 -0.799 1.00 62.09 135 ALA A CA 1
ATOM 985 C C . ALA A 1 135 ? 37.413 -31.884 -0.071 1.00 62.09 135 ALA A C 1
ATOM 987 O O . ALA A 1 135 ? 36.941 -32.842 0.534 1.00 62.09 135 ALA A O 1
ATOM 988 N N . GLU A 1 136 ? 38.712 -31.656 -0.260 1.00 56.69 136 GLU A N 1
ATOM 989 C CA . GLU A 1 136 ? 39.636 -31.767 0.847 1.00 56.69 136 GLU A CA 1
ATOM 990 C C . GLU A 1 136 ? 39.365 -33.038 1.655 1.00 56.69 136 GLU A C 1
ATOM 992 O O . GLU A 1 136 ? 39.152 -33.008 2.865 1.00 56.69 136 GLU A O 1
ATOM 997 N N . VAL A 1 137 ? 39.266 -34.178 0.954 1.00 62.53 137 VAL A N 1
ATOM 998 C CA . VAL A 1 137 ? 39.341 -35.472 1.610 1.00 62.53 137 VAL A CA 1
ATOM 999 C C . VAL A 1 137 ? 40.774 -35.460 2.065 1.00 62.53 137 VAL A C 1
ATOM 1001 O O . VAL A 1 137 ? 41.651 -35.673 1.234 1.00 62.53 137 VAL A O 1
ATOM 1004 N N . ALA A 1 138 ? 40.983 -35.040 3.316 1.00 66.00 138 ALA A N 1
ATOM 1005 C CA . ALA A 1 138 ? 42.276 -34.933 3.957 1.00 66.00 138 ALA A CA 1
ATOM 1006 C C . ALA A 1 138 ? 43.075 -36.163 3.546 1.00 66.00 138 ALA A C 1
ATOM 1008 O O . ALA A 1 138 ? 42.780 -37.279 3.981 1.00 66.00 138 ALA A O 1
ATOM 1009 N N . GLU A 1 139 ? 43.976 -35.962 2.586 1.00 66.94 139 GLU A N 1
ATOM 1010 C CA . GLU A 1 139 ? 44.685 -37.062 1.968 1.00 66.94 139 GLU A CA 1
ATOM 1011 C C . GLU A 1 139 ? 45.492 -37.680 3.111 1.00 66.94 139 GLU A C 1
ATOM 1013 O O . GLU A 1 139 ? 46.210 -36.944 3.801 1.00 66.94 139 GLU A O 1
ATOM 1018 N N . PRO A 1 140 ? 45.314 -38.976 3.426 1.00 72.25 140 PRO A N 1
ATOM 1019 C CA . PRO A 1 140 ? 46.049 -39.572 4.526 1.00 72.25 140 PRO A CA 1
ATOM 1020 C C . PRO A 1 140 ? 47.546 -39.346 4.271 1.00 72.25 140 PRO A C 1
ATOM 1022 O O . PRO A 1 140 ? 47.989 -39.493 3.126 1.00 72.25 140 PRO A O 1
ATOM 1025 N N . PRO A 1 141 ? 48.322 -38.942 5.297 1.00 72.06 141 PRO A N 1
ATOM 1026 C CA . PRO A 1 141 ? 49.714 -38.547 5.125 1.00 72.06 141 PRO A CA 1
ATOM 1027 C C . PRO A 1 141 ? 50.459 -39.631 4.353 1.00 72.06 141 PRO A C 1
ATOM 1029 O O . PRO A 1 141 ? 50.317 -40.826 4.640 1.00 72.06 141 PRO A O 1
ATOM 1032 N N . ARG A 1 142 ? 51.206 -39.219 3.323 1.00 79.00 142 ARG A N 1
ATOM 1033 C CA . ARG A 1 142 ? 51.832 -40.165 2.401 1.00 79.00 142 ARG A CA 1
ATOM 1034 C C . ARG A 1 142 ? 52.730 -41.115 3.204 1.00 79.00 142 ARG A C 1
ATOM 1036 O O . ARG A 1 142 ? 53.436 -40.663 4.101 1.00 79.00 142 ARG A O 1
ATOM 1043 N N . PRO A 1 143 ? 52.798 -42.415 2.864 1.00 73.94 143 PRO A N 1
ATOM 1044 C CA . PRO A 1 143 ? 53.613 -43.396 3.592 1.00 73.94 143 PRO A CA 1
ATOM 1045 C C . PRO A 1 143 ? 55.094 -43.013 3.744 1.00 73.94 143 PRO A C 1
ATOM 1047 O O . PRO A 1 143 ? 55.749 -43.455 4.683 1.00 73.94 143 PRO A O 1
ATOM 1050 N N . ARG A 1 144 ? 55.610 -42.154 2.849 1.00 64.94 144 ARG A N 1
ATOM 1051 C CA . ARG A 1 144 ? 56.959 -41.574 2.943 1.00 64.94 144 ARG A CA 1
ATOM 1052 C C . ARG A 1 144 ? 57.139 -40.685 4.173 1.00 64.94 144 ARG A C 1
ATOM 1054 O O . ARG A 1 144 ? 58.203 -40.717 4.777 1.00 64.94 144 ARG A O 1
ATOM 1061 N N . ASP A 1 145 ? 56.097 -39.962 4.565 1.00 64.88 145 ASP A N 1
ATOM 1062 C CA . ASP A 1 145 ? 56.122 -39.024 5.687 1.00 64.88 145 ASP A CA 1
ATOM 1063 C C . ASP A 1 145 ? 56.003 -39.769 7.033 1.00 64.88 145 ASP A C 1
ATOM 1065 O O . ASP A 1 145 ? 56.523 -39.313 8.046 1.00 64.88 145 ASP A O 1
ATOM 1069 N N . ALA A 1 146 ? 55.401 -40.968 7.035 1.00 64.62 146 ALA A N 1
ATOM 1070 C CA . ALA A 1 146 ? 55.341 -41.871 8.192 1.00 64.62 146 ALA A CA 1
ATOM 1071 C C . ALA A 1 146 ? 56.600 -42.749 8.367 1.00 64.62 146 ALA A C 1
ATOM 1073 O O . ALA A 1 146 ? 56.805 -43.331 9.431 1.00 64.62 146 ALA A O 1
ATOM 1074 N N . GLN A 1 147 ? 57.440 -42.860 7.331 1.00 61.84 147 GLN A N 1
ATOM 1075 C CA . GLN A 1 147 ? 58.696 -43.622 7.347 1.00 61.84 147 GLN A CA 1
ATOM 1076 C C . GLN A 1 147 ? 59.939 -42.751 7.545 1.00 61.84 147 GLN A C 1
ATOM 1078 O O . GLN A 1 147 ? 61.043 -43.288 7.594 1.00 61.84 147 GLN A O 1
ATOM 1083 N N . GLN A 1 148 ? 59.785 -41.433 7.687 1.00 63.31 148 GLN A N 1
ATOM 1084 C CA . GLN A 1 148 ? 60.885 -40.544 8.039 1.00 63.31 148 GLN A CA 1
ATOM 1085 C C . GLN A 1 148 ? 61.199 -40.736 9.536 1.00 63.31 148 GLN A C 1
ATOM 1087 O O . GLN A 1 148 ? 60.394 -40.324 10.377 1.00 63.31 148 GLN A O 1
ATOM 1092 N N . PRO A 1 149 ? 62.323 -41.371 9.927 1.00 55.34 149 PRO A N 1
ATOM 1093 C CA . PRO A 1 149 ? 62.660 -41.466 11.337 1.00 55.34 149 PRO A CA 1
ATOM 1094 C C . PRO A 1 149 ? 62.894 -40.050 11.868 1.00 55.34 149 PRO A C 1
ATOM 1096 O O . PRO A 1 149 ? 63.717 -39.302 11.340 1.00 55.34 149 PRO A O 1
ATOM 1099 N N . ALA A 1 150 ? 62.156 -39.683 12.916 1.00 65.81 150 ALA A N 1
ATOM 1100 C CA . ALA A 1 150 ? 62.426 -38.495 13.711 1.00 65.81 150 ALA A CA 1
ATOM 1101 C C . ALA A 1 150 ? 63.786 -38.682 14.398 1.00 65.81 150 ALA A C 1
ATOM 1103 O O . ALA A 1 150 ? 63.880 -39.218 15.501 1.00 65.81 150 ALA A O 1
ATOM 1104 N N . GLY A 1 151 ? 64.861 -38.328 13.701 1.00 57.59 151 GLY A N 1
ATOM 1105 C CA . GLY A 1 151 ? 66.203 -38.599 14.177 1.00 57.59 151 GLY A CA 1
ATOM 1106 C C . GLY A 1 151 ? 67.284 -38.008 13.288 1.00 57.59 151 GLY A C 1
ATOM 1107 O O . GLY A 1 151 ? 67.461 -38.439 12.157 1.00 57.59 1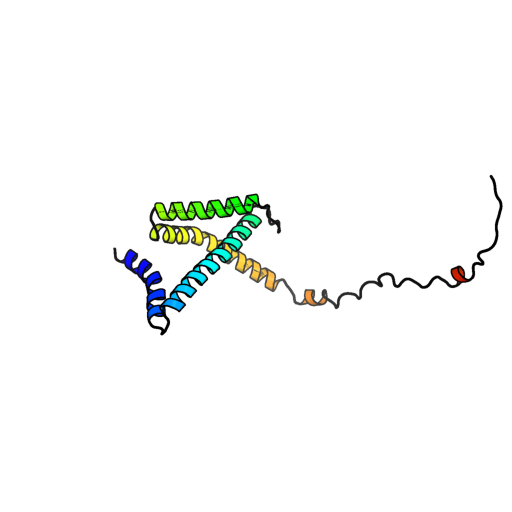51 GLY A O 1
ATOM 1108 N N . LEU A 1 152 ? 68.058 -37.121 13.919 1.00 58.56 152 LEU A N 1
ATOM 1109 C CA . LEU A 1 152 ? 69.368 -36.603 13.523 1.00 58.56 152 LEU A CA 1
ATOM 1110 C C . LEU A 1 152 ? 69.356 -35.656 12.310 1.00 58.56 152 LEU A C 1
ATOM 1112 O O . LEU A 1 152 ? 68.941 -36.002 11.220 1.00 58.56 152 LEU A O 1
ATOM 1116 N N . GLY A 1 153 ? 69.841 -34.426 12.399 1.00 55.19 153 GLY A N 1
ATOM 1117 C CA . GLY A 1 153 ? 70.783 -33.872 13.351 1.00 55.19 153 GLY A CA 1
ATOM 1118 C C . GLY A 1 153 ? 71.787 -33.045 12.565 1.00 55.19 153 GLY A C 1
ATOM 1119 O O . GLY A 1 153 ? 72.303 -33.495 11.551 1.00 55.19 153 GLY A O 1
ATOM 1120 N N . THR A 1 154 ? 72.110 -31.883 13.119 1.00 63.66 154 THR A N 1
ATOM 1121 C CA . THR A 1 154 ? 73.401 -31.209 12.963 1.00 63.66 154 THR A CA 1
ATOM 1122 C C . THR A 1 154 ? 73.745 -30.573 11.609 1.00 63.66 154 THR A C 1
ATOM 1124 O O . THR A 1 154 ? 73.668 -31.175 10.548 1.00 63.66 154 THR A O 1
ATOM 1127 N N . SER A 1 155 ? 74.336 -29.384 11.743 1.00 55.91 155 SER A N 1
ATOM 1128 C CA . SER A 1 155 ? 75.514 -28.960 10.983 1.00 55.91 155 SER A CA 1
ATOM 1129 C C . SER A 1 155 ? 75.306 -28.353 9.595 1.00 55.91 155 SER A C 1
ATOM 1131 O O . SER A 1 155 ? 75.374 -29.033 8.574 1.00 55.91 155 SER A O 1
ATOM 1133 N N . ARG A 1 156 ? 75.172 -27.024 9.591 1.00 54.19 156 ARG A N 1
ATOM 1134 C CA . ARG A 1 156 ? 76.061 -26.040 8.926 1.00 54.19 156 ARG A CA 1
ATOM 1135 C C . ARG A 1 156 ? 75.321 -24.697 8.988 1.00 54.19 156 ARG A C 1
ATOM 1137 O O . ARG A 1 156 ? 74.214 -24.608 8.482 1.00 54.19 156 ARG A O 1
ATOM 1144 N N . ALA A 1 157 ? 75.732 -23.682 9.750 1.00 56.66 157 ALA A N 1
ATOM 1145 C CA . ALA A 1 157 ? 77.025 -23.003 9.681 1.00 56.66 157 ALA A CA 1
ATOM 1146 C C . ALA A 1 157 ? 77.471 -22.848 8.228 1.00 56.66 157 ALA A C 1
ATOM 1148 O O . ALA A 1 157 ? 78.152 -23.730 7.716 1.00 56.66 157 ALA A O 1
ATOM 1149 N N . GLU A 1 158 ? 76.999 -21.785 7.580 1.00 51.84 158 GLU A N 1
ATOM 1150 C CA . GLU A 1 158 ? 77.791 -20.800 6.825 1.00 51.84 158 GLU A CA 1
ATOM 1151 C C . GLU A 1 158 ? 76.886 -19.657 6.350 1.00 51.84 158 GLU A C 1
ATOM 1153 O O . GLU A 1 158 ? 75.753 -19.945 5.901 1.00 51.84 158 GLU A O 1
#

Organism: NCBI:txid2800127

Foldseek 3Di:
DVVVVVVVCVVVVVLVVCVVDDVSVVVVVVVVVVVVVCVVVVLQVVLQVQQCVVVVNDNDRDPVSSVVSSVVVVVVVVVQCVVPRPVSVVVVCVVVCVVVVVVVVVVVVVVVVVVVVPDPVVVVVPDPPPPPPPPCPVDPPPVVVVPPPPDDDDDDDD

Radius of gyration: 32.91 Å; chains: 1; bounding box: 105×62×42 Å

pLDDT: mean 80.95, std 13.53, range [51.84, 97.19]

InterPro domains:
  IPR000060 BCCT transporter family [PF02028] (10-118)
  IPR000060 BCCT transporter family [PTHR30047] (12-120)

Secondary structure (DSSP, 8-state):
--HHHHHHHHHHHHHHHHHTSTTHHHHHHHHHHHHHHHHHHHHHHHHHHHHHHTTTT-SS--HHHHHHHHHHHHHHHHHHHHHHHHHHHHHHHHHHHHHHHHHHHHHHHHHHHHHHH--GGGTTTS-S----------PPPPHHHHSS-S--------

Sequence (158 aa):
MESVKDSRAAGDAIFETLGAFPLASVTSFVAIVLVALFFISGADANTYALSMLSSDGVTTPRRPVLIVWGVLTGVTAVVLLLAGGLNALETTVIITSAPFVILLVLLAVSFWKELRAEDLHDLARVGPAAPPAPAEVAEPPRPRDAQQPAGLGTSRAE